Protein AF-A0AAN9GAK4-F1 (afdb_monomer)

Organism: NCBI:txid31220

pLDDT: mean 70.34, std 16.65, range [33.25, 89.19]

Solvent-accessible surface area (backbone atoms only — not comparable to full-atom values): 6578 Å² total; per-residue (Å²): 109,74,68,57,54,54,48,51,50,52,49,52,59,48,51,52,53,54,54,57,74,47,46,90,80,46,56,66,67,62,40,35,53,55,49,47,57,60,46,50,59,53,44,54,60,42,52,76,66,44,83,84,59,65,68,76,55,53,59,50,54,50,53,50,52,59,54,43,49,36,67,41,74,66,51,57,100,81,60,85,74,80,64,97,74,68,80,82,88,69,79,94,71,80,84,87,86,84,86,87,91,82,137

Foldseek 3Di:
DLVVLVVLLVVLVVVLVVLVVCLVVDDLVRLLVVLCVSLVVSVVVVVVVCPPDDCVSVVSSLVSVQSSCCSNVVPDPPDDDDRPDDPPPDDDDDDDDDDDDDD

Radius of gyration: 18.35 Å; Cα contacts (8 Å, |Δi|>4): 48; chains: 1; bounding box: 49×29×56 Å

Mean predicted aligned error: 12.63 Å

Structure (mmCIF, N/CA/C/O backbone):
data_AF-A0AAN9GAK4-F1
#
_entry.id   AF-A0AAN9GAK4-F1
#
loop_
_atom_site.group_PDB
_atom_site.id
_atom_site.type_symbol
_atom_site.label_atom_id
_atom_site.label_alt_id
_atom_site.label_comp_id
_atom_site.label_asym_id
_atom_site.label_entity_id
_atom_site.label_seq_id
_atom_site.pdbx_PDB_ins_code
_atom_site.Cartn_x
_atom_site.Cartn_y
_atom_site.Cartn_z
_atom_site.occupancy
_atom_site.B_iso_or_equiv
_atom_site.auth_seq_id
_atom_site.auth_comp_id
_atom_site.auth_asym_id
_atom_site.auth_atom_id
_atom_site.pdbx_PDB_model_num
ATOM 1 N N . MET A 1 1 ? -10.474 -2.468 18.504 1.00 64.75 1 MET A N 1
ATOM 2 C CA . MET A 1 1 ? -10.435 -2.262 17.034 1.00 64.75 1 MET A CA 1
ATOM 3 C C . MET A 1 1 ? -9.610 -1.049 16.602 1.00 64.75 1 MET A C 1
ATOM 5 O O . MET A 1 1 ? -8.650 -1.251 15.869 1.00 64.75 1 MET A O 1
ATOM 9 N N . GLN A 1 2 ? -9.889 0.178 17.072 1.00 67.38 2 GLN A N 1
ATOM 10 C CA . GLN A 1 2 ? -9.166 1.403 16.653 1.00 67.38 2 GLN A CA 1
ATOM 11 C C . GLN A 1 2 ? -7.623 1.307 16.729 1.00 67.38 2 GLN A C 1
ATOM 13 O O . GLN A 1 2 ? -6.905 1.777 15.844 1.00 67.38 2 GLN A O 1
ATOM 18 N N . THR A 1 3 ? -7.109 0.644 17.768 1.00 76.69 3 THR A N 1
ATOM 19 C CA . THR A 1 3 ? -5.683 0.338 17.979 1.00 76.69 3 THR A CA 1
ATOM 20 C C . THR A 1 3 ? -5.091 -0.563 16.892 1.00 76.69 3 THR A C 1
ATOM 22 O O . THR A 1 3 ? -4.000 -0.287 16.397 1.00 76.69 3 THR A O 1
ATOM 25 N N . HIS A 1 4 ? -5.824 -1.595 16.468 1.00 79.75 4 HIS A N 1
ATOM 26 C CA . HIS A 1 4 ? -5.414 -2.520 15.410 1.00 79.75 4 HIS A CA 1
ATOM 27 C C . HIS A 1 4 ? -5.337 -1.818 14.048 1.00 79.75 4 HIS A C 1
ATOM 29 O O . HIS A 1 4 ? -4.323 -1.917 13.361 1.00 79.75 4 HIS A O 1
ATOM 35 N N . ILE A 1 5 ? -6.339 -0.999 13.703 1.00 78.25 5 ILE A N 1
ATOM 36 C CA . ILE A 1 5 ? -6.305 -0.162 12.489 1.00 78.25 5 ILE A CA 1
ATOM 37 C C . ILE A 1 5 ? -5.118 0.811 12.528 1.00 78.25 5 ILE A C 1
ATOM 39 O O . ILE A 1 5 ? -4.389 0.948 11.547 1.00 78.25 5 ILE A O 1
ATOM 43 N N . SER A 1 6 ? -4.847 1.426 13.682 1.00 81.88 6 SER A N 1
ATOM 44 C CA . SER A 1 6 ? -3.687 2.311 13.863 1.00 81.88 6 SER A CA 1
ATOM 45 C C . SER A 1 6 ? -2.345 1.581 13.675 1.00 81.88 6 SER A C 1
ATOM 47 O O . SER A 1 6 ? -1.392 2.161 13.151 1.00 81.88 6 SER A O 1
ATOM 49 N N . PHE A 1 7 ? -2.262 0.302 14.057 1.00 85.12 7 PHE A N 1
ATOM 50 C CA . PHE A 1 7 ? -1.102 -0.560 13.813 1.00 85.12 7 PHE A CA 1
ATOM 51 C C . PHE A 1 7 ? -0.969 -0.965 12.332 1.00 85.12 7 PHE A C 1
ATOM 53 O O . PHE A 1 7 ? 0.130 -0.896 11.776 1.00 85.12 7 PHE A O 1
ATOM 60 N N . ILE A 1 8 ? -2.075 -1.290 11.653 1.00 83.62 8 ILE A N 1
ATOM 61 C CA . ILE A 1 8 ? -2.098 -1.554 10.203 1.00 83.62 8 ILE A CA 1
ATOM 62 C C . ILE A 1 8 ? -1.638 -0.316 9.420 1.00 83.62 8 ILE A C 1
ATOM 64 O O . ILE A 1 8 ? -0.781 -0.419 8.546 1.00 83.62 8 ILE A O 1
ATOM 68 N N . ILE A 1 9 ? -2.120 0.878 9.774 1.00 83.38 9 ILE A N 1
ATOM 69 C CA . ILE A 1 9 ? -1.690 2.137 9.147 1.00 83.38 9 ILE A CA 1
ATOM 70 C C . ILE A 1 9 ? -0.184 2.369 9.369 1.00 83.38 9 ILE A C 1
ATOM 72 O O . ILE A 1 9 ? 0.540 2.662 8.414 1.00 83.38 9 ILE A O 1
ATOM 76 N N . LYS A 1 10 ? 0.321 2.185 10.600 1.00 86.06 10 LYS A N 1
ATOM 77 C CA . LYS A 1 10 ? 1.760 2.308 10.911 1.00 86.06 10 LYS A CA 1
ATOM 78 C C . LYS A 1 10 ? 2.619 1.328 10.102 1.00 86.06 10 LYS A C 1
ATOM 80 O O . LYS A 1 10 ? 3.632 1.747 9.539 1.00 86.06 10 LYS A O 1
ATOM 85 N N . THR A 1 11 ? 2.217 0.060 10.002 1.00 87.38 11 THR A N 1
ATOM 86 C CA . THR A 1 11 ? 2.950 -0.959 9.227 1.00 87.38 11 THR A CA 1
ATOM 87 C C . THR A 1 11 ? 2.896 -0.679 7.722 1.00 87.38 11 THR A C 1
ATOM 89 O O . THR A 1 11 ? 3.939 -0.711 7.071 1.00 87.38 11 THR A O 1
ATOM 92 N N . CYS A 1 12 ? 1.754 -0.260 7.166 1.00 85.69 12 CYS A N 1
ATOM 93 C CA . CYS A 1 12 ? 1.663 0.186 5.769 1.00 85.69 12 CYS A CA 1
ATOM 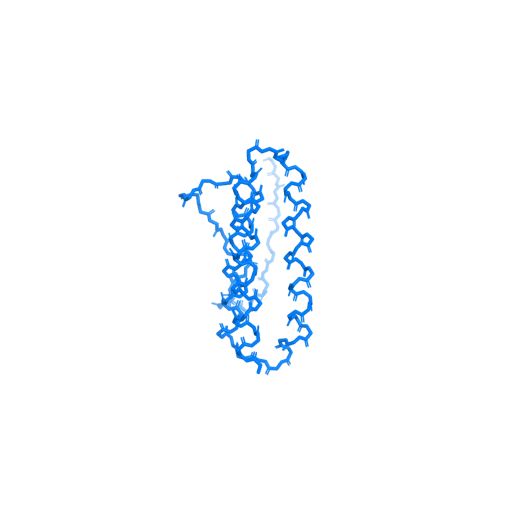94 C C . CYS A 1 12 ? 2.618 1.359 5.470 1.00 85.69 12 CYS A C 1
ATOM 96 O O . CYS A 1 12 ? 3.352 1.322 4.482 1.00 85.69 12 CYS A O 1
ATOM 98 N N . PHE A 1 13 ? 2.699 2.363 6.354 1.00 86.94 13 PHE A N 1
ATOM 99 C CA . PHE A 1 13 ? 3.659 3.471 6.222 1.00 86.94 13 PHE A CA 1
ATOM 100 C C . PHE A 1 13 ? 5.132 3.072 6.427 1.00 86.94 13 PHE A C 1
ATOM 102 O O . PHE A 1 13 ? 6.025 3.801 5.983 1.00 86.94 13 PHE A O 1
ATOM 109 N N . PHE A 1 14 ? 5.415 1.955 7.099 1.00 89.19 14 PHE A N 1
ATOM 110 C CA . PHE A 1 14 ? 6.760 1.381 7.193 1.00 89.19 14 PHE A CA 1
ATOM 111 C C . PHE A 1 14 ? 7.144 0.663 5.890 1.00 89.19 14 PHE A C 1
ATOM 113 O O . PHE A 1 14 ? 8.198 0.949 5.318 1.00 89.19 14 PHE A O 1
ATOM 120 N N . HIS A 1 15 ? 6.257 -0.186 5.360 1.00 87.88 15 HIS A N 1
ATOM 121 C CA . HIS A 1 15 ? 6.461 -0.859 4.076 1.00 87.88 15 HIS A CA 1
ATOM 122 C C . HIS A 1 15 ? 6.599 0.145 2.919 1.00 87.88 15 HIS A C 1
ATOM 124 O O . HIS A 1 15 ? 7.561 0.051 2.161 1.00 87.88 15 HIS A O 1
ATOM 130 N N . LEU A 1 16 ? 5.733 1.166 2.835 1.00 87.31 16 LEU A N 1
ATOM 131 C CA . LEU A 1 16 ? 5.848 2.247 1.841 1.00 87.31 16 LEU A CA 1
ATOM 132 C C . LEU A 1 16 ? 7.206 2.964 1.906 1.00 87.31 16 LEU A C 1
ATOM 134 O O . LEU A 1 16 ? 7.794 3.248 0.865 1.00 87.31 16 LEU A O 1
ATOM 138 N N . ARG A 1 17 ? 7.743 3.219 3.109 1.00 87.81 17 ARG A N 1
ATOM 139 C CA . ARG A 1 17 ? 9.078 3.822 3.276 1.00 87.81 17 ARG A CA 1
ATOM 140 C C . ARG A 1 17 ? 10.208 2.902 2.807 1.00 87.81 17 ARG A C 1
ATOM 142 O O . ARG A 1 17 ? 11.146 3.394 2.185 1.00 87.81 17 ARG A O 1
ATOM 149 N N . ARG A 1 18 ? 10.110 1.586 3.034 1.00 88.56 18 ARG A N 1
ATOM 150 C CA . ARG A 1 18 ? 11.070 0.614 2.480 1.00 88.56 18 ARG A CA 1
ATOM 151 C C . ARG A 1 18 ? 10.976 0.504 0.956 1.00 88.56 18 ARG A C 1
ATOM 153 O O . ARG A 1 18 ? 12.007 0.529 0.297 1.00 88.56 18 ARG A O 1
ATOM 160 N N . ILE A 1 19 ? 9.773 0.469 0.380 1.00 86.31 19 ILE A N 1
ATOM 161 C CA . ILE A 1 19 ? 9.593 0.466 -1.085 1.00 86.31 19 ILE A CA 1
ATOM 162 C C . ILE A 1 19 ? 10.151 1.767 -1.693 1.00 86.31 19 ILE A C 1
ATOM 164 O O . ILE A 1 19 ? 10.805 1.732 -2.733 1.00 86.31 19 ILE A O 1
ATOM 168 N N . ALA A 1 20 ? 9.981 2.909 -1.017 1.00 85.00 20 ALA A N 1
ATOM 169 C CA . ALA A 1 20 ? 10.559 4.184 -1.440 1.00 85.00 20 ALA A CA 1
ATOM 170 C C . ALA A 1 20 ? 12.102 4.187 -1.446 1.00 85.00 20 ALA A C 1
ATOM 172 O O . ALA A 1 20 ? 12.691 4.722 -2.385 1.00 85.00 20 ALA A O 1
ATOM 173 N N . SER A 1 21 ? 12.780 3.565 -0.471 1.00 87.12 21 SER A N 1
ATOM 174 C CA . SER A 1 21 ? 14.255 3.526 -0.447 1.00 87.12 21 SER A CA 1
ATOM 175 C C . SER A 1 21 ? 14.868 2.625 -1.532 1.00 87.12 21 SER A C 1
ATOM 177 O O . SER A 1 21 ? 15.969 2.915 -2.017 1.00 87.12 21 SER A O 1
ATOM 179 N N . ILE A 1 22 ? 14.139 1.589 -1.970 1.00 87.19 22 ILE A N 1
ATOM 180 C CA . ILE A 1 22 ? 14.509 0.728 -3.110 1.00 87.19 22 ILE A CA 1
ATOM 181 C C . ILE A 1 22 ? 13.932 1.202 -4.456 1.00 87.19 22 ILE A C 1
ATOM 183 O O . ILE A 1 22 ? 14.243 0.612 -5.485 1.00 87.19 22 ILE A O 1
ATOM 187 N N . ARG A 1 23 ? 13.144 2.290 -4.500 1.00 81.25 23 ARG A N 1
ATOM 188 C CA . ARG A 1 23 ? 12.444 2.782 -5.713 1.00 81.25 23 ARG A CA 1
ATOM 189 C C . ARG A 1 23 ? 13.369 3.104 -6.893 1.00 81.25 23 ARG A C 1
ATOM 191 O O . ARG A 1 23 ? 12.915 3.099 -8.033 1.00 81.25 23 ARG A O 1
ATOM 198 N N . ARG A 1 24 ? 14.650 3.367 -6.622 1.00 81.62 24 ARG A N 1
ATOM 199 C CA . ARG A 1 24 ? 15.724 3.551 -7.618 1.00 81.62 24 ARG A CA 1
ATOM 200 C C . ARG A 1 24 ? 16.142 2.264 -8.344 1.00 81.62 24 ARG A C 1
ATOM 202 O O . ARG A 1 24 ? 16.710 2.363 -9.420 1.00 81.62 24 ARG A O 1
ATOM 209 N N . TYR A 1 25 ? 15.833 1.093 -7.785 1.00 84.69 25 TYR A N 1
ATOM 210 C CA . TYR A 1 25 ? 16.146 -0.227 -8.348 1.00 84.69 25 TYR A CA 1
ATOM 211 C C . TYR A 1 25 ? 14.912 -0.953 -8.920 1.00 84.69 25 TYR A C 1
ATOM 213 O O . TYR A 1 25 ? 15.052 -2.013 -9.518 1.00 84.69 25 TYR A O 1
ATOM 221 N N . LEU A 1 26 ? 13.700 -0.406 -8.742 1.00 82.00 26 LEU A N 1
ATOM 222 C CA . LEU A 1 26 ? 12.452 -0.984 -9.258 1.00 82.00 26 LEU A CA 1
ATOM 223 C C . LEU A 1 26 ? 11.933 -0.205 -10.471 1.00 82.00 26 LEU A C 1
ATOM 225 O O . LEU A 1 26 ? 11.802 1.024 -10.429 1.00 82.00 26 LEU A O 1
ATOM 229 N N . THR A 1 27 ? 11.528 -0.942 -11.509 1.00 84.88 27 THR A N 1
ATOM 230 C CA . THR A 1 27 ? 10.818 -0.402 -12.678 1.00 84.88 27 THR A CA 1
ATOM 231 C C . THR A 1 27 ? 9.493 0.266 -12.278 1.00 84.88 27 THR A C 1
ATOM 233 O O . THR A 1 27 ? 9.023 0.163 -11.137 1.00 84.88 27 THR A O 1
ATOM 236 N N . HIS A 1 28 ? 8.872 1.011 -13.200 1.00 81.94 28 HIS A N 1
ATOM 237 C CA . HIS A 1 28 ? 7.583 1.648 -12.920 1.00 81.94 28 HIS A CA 1
ATOM 238 C C . HIS A 1 28 ? 6.511 0.599 -12.583 1.00 81.94 28 HIS A C 1
ATOM 240 O O . HIS A 1 28 ? 5.996 0.608 -11.467 1.00 81.94 28 HIS A O 1
ATOM 246 N N . ASP A 1 29 ? 6.277 -0.338 -13.505 1.00 83.06 29 ASP A N 1
ATOM 247 C CA . ASP A 1 29 ? 5.306 -1.434 -13.399 1.00 83.06 29 ASP A CA 1
ATOM 248 C C . ASP A 1 29 ? 5.496 -2.301 -12.141 1.00 83.06 29 ASP A C 1
ATOM 250 O O . ASP A 1 29 ? 4.551 -2.473 -11.372 1.00 83.06 29 ASP A O 1
ATOM 254 N N . ALA A 1 30 ? 6.720 -2.765 -11.855 1.00 84.88 30 ALA A N 1
ATOM 255 C CA . ALA A 1 30 ? 6.977 -3.594 -10.676 1.00 84.88 30 ALA A CA 1
ATOM 256 C C . ALA A 1 30 ? 6.637 -2.857 -9.370 1.00 84.88 30 ALA A C 1
ATOM 258 O O . ALA A 1 30 ? 6.076 -3.443 -8.445 1.00 84.88 30 ALA A O 1
ATOM 259 N N . CYS A 1 31 ? 6.919 -1.551 -9.292 1.00 84.88 31 CYS A N 1
ATOM 260 C CA . CYS A 1 31 ? 6.535 -0.760 -8.129 1.00 84.88 31 CYS A CA 1
ATOM 261 C C . CYS A 1 31 ? 5.021 -0.527 -8.047 1.00 84.88 31 CYS A C 1
ATOM 263 O O . CYS A 1 31 ? 4.489 -0.575 -6.941 1.00 84.88 31 CYS A O 1
ATOM 265 N N . VAL A 1 32 ? 4.322 -0.322 -9.171 1.00 84.12 32 VAL A N 1
ATOM 266 C CA . VAL A 1 32 ? 2.849 -0.257 -9.188 1.00 84.12 32 VAL A CA 1
ATOM 267 C C . VAL A 1 32 ? 2.272 -1.567 -8.650 1.00 84.12 32 VAL A C 1
ATOM 269 O O . VAL A 1 32 ? 1.493 -1.531 -7.703 1.00 84.12 32 VAL A O 1
ATOM 272 N N . LYS A 1 33 ? 2.726 -2.720 -9.157 1.00 87.69 33 LYS A N 1
ATOM 273 C CA . LYS A 1 33 ? 2.280 -4.051 -8.709 1.00 87.69 33 LYS A CA 1
ATOM 274 C C . LYS A 1 33 ? 2.537 -4.289 -7.221 1.00 87.69 33 LYS A C 1
ATOM 276 O O . LYS A 1 33 ? 1.622 -4.713 -6.526 1.00 87.69 33 LYS A O 1
ATOM 281 N N . VAL A 1 34 ? 3.729 -3.962 -6.711 1.00 87.00 34 VAL A N 1
ATOM 282 C CA . VAL A 1 34 ? 4.069 -4.082 -5.276 1.00 87.00 34 VAL A CA 1
ATOM 283 C C . VAL A 1 34 ? 3.242 -3.134 -4.400 1.00 87.00 34 VAL A C 1
ATOM 285 O O . VAL A 1 34 ? 2.845 -3.504 -3.299 1.00 87.00 34 VAL A O 1
ATOM 288 N N . VAL A 1 35 ? 2.972 -1.910 -4.860 1.00 85.81 35 VAL A N 1
ATOM 289 C CA . VAL A 1 35 ? 2.171 -0.933 -4.108 1.00 85.81 35 VAL A CA 1
ATOM 290 C C . VAL A 1 35 ? 0.692 -1.327 -4.085 1.00 85.81 35 VAL A C 1
ATOM 292 O O . VAL A 1 35 ? 0.075 -1.277 -3.021 1.00 85.81 35 VAL A O 1
ATOM 295 N N . VAL A 1 36 ? 0.137 -1.754 -5.224 1.00 84.69 36 VAL A N 1
ATOM 296 C CA . VAL A 1 36 ? -1.253 -2.214 -5.339 1.00 84.69 36 VAL A CA 1
ATOM 297 C C . VAL A 1 36 ? -1.460 -3.493 -4.532 1.00 84.69 36 VAL A C 1
ATOM 299 O O . VAL A 1 36 ? -2.332 -3.502 -3.672 1.00 84.69 36 VAL A O 1
ATOM 302 N N . SER A 1 37 ? -0.642 -4.536 -4.708 1.00 87.38 37 SER A N 1
ATOM 303 C CA . SER A 1 37 ? -0.819 -5.796 -3.968 1.00 87.38 37 SER A CA 1
ATOM 304 C C . SER A 1 37 ? -0.693 -5.614 -2.453 1.00 87.38 37 SER A C 1
ATOM 306 O O . SER A 1 37 ? -1.504 -6.156 -1.702 1.00 87.38 37 SER A O 1
ATOM 308 N N . LEU A 1 38 ? 0.255 -4.792 -1.986 1.00 84.19 38 LEU A N 1
ATOM 309 C CA . LEU A 1 38 ? 0.418 -4.488 -0.564 1.00 84.19 38 LEU A CA 1
ATOM 310 C C . LEU A 1 38 ? -0.799 -3.764 0.026 1.00 84.19 38 LEU A C 1
ATOM 312 O O . LEU A 1 38 ? -1.182 -4.055 1.157 1.00 84.19 38 LEU A O 1
ATOM 316 N N . ILE A 1 39 ? -1.359 -2.780 -0.683 1.00 81.06 39 ILE A N 1
ATOM 317 C CA . ILE A 1 39 ? -2.331 -1.845 -0.097 1.00 81.06 39 ILE A CA 1
ATOM 318 C C . ILE A 1 39 ? -3.772 -2.213 -0.427 1.00 81.06 39 ILE A C 1
ATOM 320 O O . ILE A 1 39 ? -4.619 -2.017 0.434 1.00 81.06 39 ILE A O 1
ATOM 324 N N . PHE A 1 40 ? -4.049 -2.834 -1.573 1.00 81.81 40 PHE A N 1
ATOM 325 C CA . PHE A 1 40 ? -5.361 -3.411 -1.874 1.00 81.81 40 PHE A CA 1
ATOM 326 C C . PHE A 1 40 ? -5.677 -4.550 -0.890 1.00 81.81 40 PHE A C 1
ATOM 328 O O . PHE A 1 40 ? -6.623 -4.430 -0.124 1.00 81.81 40 PHE A O 1
ATOM 335 N N . SER A 1 41 ? -4.770 -5.522 -0.710 1.00 83.56 41 SER A N 1
ATOM 336 C CA . SER A 1 41 ? -4.934 -6.598 0.292 1.00 83.56 41 SER A CA 1
ATOM 337 C C . SER A 1 41 ? -5.120 -6.087 1.731 1.00 83.56 41 SER A C 1
ATOM 339 O O . SER A 1 41 ? -5.785 -6.720 2.551 1.00 83.56 41 SER A O 1
ATOM 341 N N . ARG A 1 42 ? -4.519 -4.936 2.075 1.00 79.56 42 ARG A N 1
ATOM 342 C CA . ARG A 1 42 ? -4.708 -4.288 3.385 1.00 79.56 42 ARG A CA 1
ATOM 343 C C . ARG A 1 42 ? -6.004 -3.481 3.455 1.00 79.56 42 ARG A C 1
ATOM 345 O O . ARG A 1 42 ? -6.562 -3.387 4.544 1.00 79.56 42 ARG A O 1
ATOM 352 N N . LEU A 1 43 ? -6.481 -2.934 2.337 1.00 76.56 43 LEU A N 1
ATOM 353 C CA . LEU A 1 43 ? -7.786 -2.292 2.224 1.00 76.56 43 LEU A CA 1
ATOM 354 C C . LEU A 1 43 ? -8.898 -3.327 2.335 1.00 76.56 43 LEU A C 1
ATOM 356 O O . LEU A 1 43 ? -9.747 -3.131 3.182 1.00 76.56 43 LEU A O 1
ATOM 360 N N . ASP A 1 44 ? -8.863 -4.446 1.613 1.00 79.31 44 ASP A N 1
ATOM 361 C CA . ASP A 1 44 ? -9.919 -5.472 1.656 1.00 79.31 44 ASP A CA 1
ATOM 362 C C . ASP A 1 44 ? -10.052 -6.126 3.036 1.00 79.31 44 ASP A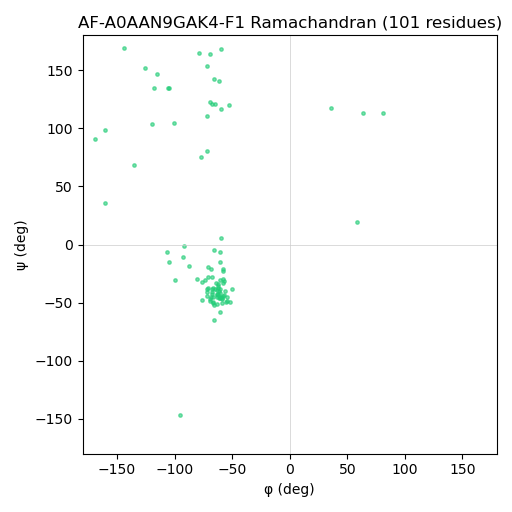 C 1
ATOM 364 O O . ASP A 1 44 ? -11.156 -6.257 3.577 1.00 79.31 44 ASP A O 1
ATOM 368 N N . TYR A 1 45 ? -8.911 -6.433 3.665 1.00 77.94 45 TYR A N 1
ATOM 369 C CA . TYR A 1 45 ? -8.875 -6.840 5.068 1.00 77.94 45 TYR A CA 1
ATOM 370 C C . TYR A 1 45 ? -9.513 -5.779 5.979 1.00 77.94 45 TYR A C 1
ATOM 372 O O . TYR A 1 45 ? -10.291 -6.106 6.873 1.00 77.94 45 TYR A O 1
ATOM 380 N N . CYS A 1 46 ? -9.216 -4.495 5.749 1.00 71.88 46 CYS A N 1
ATOM 381 C CA . CYS A 1 46 ? -9.834 -3.420 6.515 1.00 71.88 46 CYS A CA 1
ATOM 382 C C . CYS A 1 46 ? -11.299 -3.179 6.141 1.00 71.88 46 CYS A C 1
ATOM 384 O O . CYS A 1 46 ? -12.043 -2.817 7.032 1.00 71.88 46 CYS A O 1
ATOM 386 N N . ASN A 1 47 ? -11.752 -3.406 4.908 1.00 73.62 47 ASN A N 1
ATOM 387 C CA . ASN A 1 47 ? -13.137 -3.203 4.473 1.00 73.62 47 ASN A CA 1
ATOM 388 C C . ASN A 1 47 ? -14.063 -4.148 5.249 1.00 73.62 47 ASN A C 1
ATOM 390 O O . ASN A 1 47 ? -15.041 -3.707 5.848 1.00 73.62 47 ASN A O 1
ATOM 394 N N . SER A 1 48 ? -13.655 -5.416 5.363 1.00 71.88 48 SER A N 1
ATOM 395 C CA . SER A 1 48 ? -14.306 -6.420 6.217 1.00 71.88 48 SER A CA 1
ATOM 396 C C . SER A 1 48 ? -14.297 -6.030 7.707 1.00 71.88 48 SER A C 1
ATOM 398 O O . SER A 1 48 ? -15.212 -6.375 8.448 1.00 71.88 48 SER A O 1
ATOM 400 N N . LEU A 1 49 ? -13.280 -5.283 8.153 1.00 67.94 49 LEU A N 1
ATOM 401 C CA . LEU A 1 49 ? -13.136 -4.787 9.529 1.00 67.94 49 LEU A CA 1
ATOM 402 C C . LEU A 1 49 ? -13.838 -3.430 9.779 1.00 67.94 49 LEU A C 1
ATOM 404 O O . LEU A 1 49 ? -14.049 -3.055 10.929 1.00 67.94 49 LEU A O 1
ATOM 408 N N . LEU A 1 50 ? -14.156 -2.673 8.723 1.00 61.91 50 LEU A N 1
ATOM 409 C CA . LEU A 1 50 ? -14.662 -1.292 8.752 1.00 61.91 50 LEU A CA 1
ATOM 410 C C . LEU A 1 50 ? -16.191 -1.212 8.743 1.00 61.91 50 LEU A C 1
ATOM 412 O O . LEU A 1 50 ? -16.719 -0.138 9.022 1.00 61.91 50 LEU A O 1
ATOM 416 N N . ALA A 1 51 ? -16.888 -2.326 8.493 1.00 65.50 51 ALA A N 1
ATOM 417 C CA . ALA A 1 51 ? -18.349 -2.440 8.379 1.00 65.50 51 ALA A CA 1
ATOM 418 C C . ALA A 1 51 ? -19.167 -2.012 9.628 1.00 65.50 51 ALA A C 1
ATOM 420 O O . ALA A 1 51 ? -20.385 -2.150 9.647 1.00 65.50 51 ALA A O 1
ATOM 421 N N . GLY A 1 52 ? -18.514 -1.473 10.662 1.00 63.81 52 GLY A N 1
ATOM 422 C CA . GLY A 1 52 ? -19.135 -0.868 11.841 1.00 63.81 52 GLY A CA 1
ATOM 423 C C . GLY A 1 52 ? -18.193 0.063 12.619 1.00 63.81 52 GLY A C 1
ATOM 424 O O . GLY A 1 52 ? -18.218 0.050 13.847 1.00 63.81 52 GLY A O 1
ATOM 425 N N . LEU A 1 53 ? -17.304 0.815 11.947 1.00 62.22 53 LEU A N 1
ATOM 426 C CA . LEU A 1 53 ? -16.274 1.642 12.607 1.00 62.22 53 LEU A CA 1
ATOM 427 C C . LEU A 1 53 ? -16.273 3.127 12.185 1.00 62.22 53 LEU A C 1
ATOM 429 O O . LEU A 1 53 ? -16.640 3.460 11.060 1.00 62.22 53 LEU A O 1
ATOM 433 N N . PRO A 1 54 ? -15.829 4.046 13.072 1.00 64.69 54 PRO A N 1
ATOM 434 C CA . PRO A 1 54 ? -15.969 5.488 12.867 1.00 64.69 54 PRO A CA 1
ATOM 435 C C . PRO A 1 54 ? -15.040 6.053 11.782 1.00 64.69 54 PRO A C 1
ATOM 437 O O . PRO A 1 54 ? -13.922 5.571 11.566 1.00 64.69 54 PRO A O 1
ATOM 440 N N . ALA A 1 55 ? -15.477 7.162 11.172 1.00 68.19 55 ALA A N 1
ATOM 441 C CA . ALA A 1 55 ? -14.835 7.835 10.035 1.00 68.19 55 ALA A CA 1
ATOM 442 C C . ALA A 1 55 ? -13.374 8.284 10.266 1.00 68.19 55 ALA A C 1
ATOM 444 O O . ALA A 1 55 ? -12.608 8.425 9.311 1.00 68.19 55 ALA A O 1
ATOM 445 N N . SER A 1 56 ? -12.944 8.437 11.523 1.00 69.19 56 SER A N 1
ATOM 446 C CA . SER A 1 56 ? -11.537 8.674 11.885 1.00 69.19 56 SER A CA 1
ATOM 447 C C . SER A 1 56 ? -10.600 7.560 11.393 1.00 69.19 56 SER A C 1
ATOM 449 O O . SER A 1 56 ? -9.442 7.825 11.062 1.00 69.19 56 SER A O 1
ATOM 451 N N . SER A 1 57 ? -11.108 6.330 11.278 1.00 69.06 57 SER A N 1
ATOM 452 C CA . SER A 1 57 ? -10.414 5.186 10.673 1.00 69.06 57 SER A CA 1
ATOM 453 C C . SER A 1 57 ? -10.195 5.404 9.174 1.00 69.06 57 SER A C 1
ATOM 455 O O . SER A 1 57 ? -9.074 5.279 8.682 1.00 69.06 57 SER A O 1
ATOM 457 N N . ILE A 1 58 ? -11.260 5.794 8.464 1.00 75.69 58 ILE A N 1
ATOM 458 C CA . ILE A 1 58 ? -11.304 5.958 7.004 1.00 75.69 58 ILE A CA 1
ATOM 459 C C . ILE A 1 58 ? -10.265 6.991 6.548 1.00 75.69 58 ILE A C 1
ATOM 461 O O . ILE 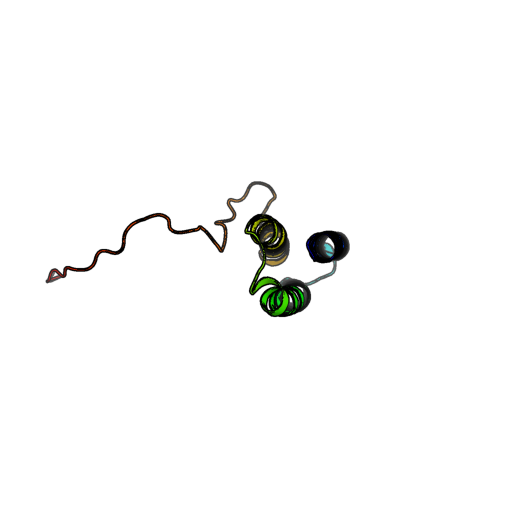A 1 58 ? -9.455 6.705 5.667 1.00 75.69 58 ILE A O 1
ATOM 465 N N . LEU A 1 59 ? -10.194 8.143 7.225 1.00 79.94 59 LEU A N 1
ATOM 466 C CA . LEU A 1 59 ? -9.191 9.184 6.959 1.00 79.94 59 LEU A CA 1
ATOM 467 C C . LEU A 1 59 ? -7.743 8.664 7.091 1.00 79.94 59 LEU A C 1
ATOM 469 O O . LEU A 1 59 ? -6.842 9.098 6.369 1.00 79.94 59 LEU A O 1
ATOM 473 N N . GLY A 1 60 ? -7.506 7.719 8.004 1.00 78.69 60 GLY A N 1
ATOM 474 C CA . GLY A 1 60 ? -6.213 7.063 8.189 1.00 78.69 60 GLY A CA 1
ATOM 475 C C . GLY A 1 60 ? -5.822 6.160 7.014 1.00 78.69 60 GLY A C 1
ATOM 476 O O . GLY A 1 60 ? -4.696 6.253 6.521 1.00 78.69 60 GLY A O 1
ATOM 477 N N . LEU A 1 61 ? -6.755 5.339 6.523 1.00 78.69 61 LEU A N 1
ATOM 478 C CA . LEU A 1 61 ? -6.547 4.500 5.336 1.00 78.69 61 LEU A CA 1
ATOM 479 C C . LEU A 1 61 ? -6.418 5.327 4.049 1.00 78.69 61 LEU A C 1
ATOM 481 O O . LEU A 1 61 ? -5.541 5.059 3.229 1.00 78.69 61 LEU A O 1
ATOM 485 N N . GLN A 1 62 ? -7.198 6.396 3.907 1.00 81.88 62 GLN A N 1
ATOM 486 C CA . GLN A 1 62 ? -7.106 7.309 2.769 1.00 81.88 62 GLN A CA 1
ATOM 487 C C . GLN A 1 62 ? -5.733 8.005 2.686 1.00 81.88 62 GLN A C 1
ATOM 489 O O . GLN A 1 62 ? -5.176 8.198 1.604 1.00 81.88 62 GLN A O 1
ATOM 494 N N . 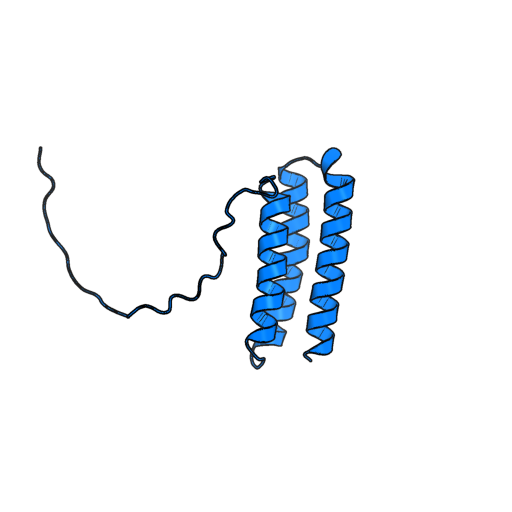ARG A 1 63 ? -5.117 8.331 3.831 1.00 83.94 63 ARG A N 1
ATOM 495 C CA . ARG A 1 63 ? -3.731 8.838 3.875 1.00 83.94 63 ARG A CA 1
ATOM 496 C C . ARG A 1 63 ? -2.713 7.800 3.386 1.00 83.94 63 ARG A C 1
ATOM 498 O O . ARG A 1 63 ? -1.731 8.192 2.756 1.00 83.94 63 ARG A O 1
ATOM 505 N N . VAL A 1 64 ? -2.950 6.506 3.625 1.00 83.94 64 VAL A N 1
ATOM 506 C CA . VAL A 1 64 ? -2.129 5.404 3.083 1.00 83.94 64 VAL A CA 1
ATOM 507 C C . VAL A 1 64 ? -2.322 5.281 1.567 1.00 83.94 64 VAL A C 1
ATOM 509 O O . VAL A 1 64 ? -1.326 5.277 0.847 1.00 83.94 64 VAL A O 1
ATOM 512 N N . GLN A 1 65 ? -3.564 5.293 1.065 1.00 82.44 65 GLN A N 1
ATOM 513 C CA . GLN A 1 65 ? -3.872 5.318 -0.378 1.00 82.44 65 GLN A CA 1
ATOM 514 C C . GLN A 1 65 ? -3.188 6.493 -1.098 1.00 82.44 65 GLN A C 1
ATOM 516 O O . GLN A 1 65 ? -2.492 6.304 -2.093 1.00 82.44 65 GLN A O 1
ATOM 521 N N . ASN A 1 66 ? -3.297 7.711 -0.563 1.00 84.06 66 ASN A N 1
ATOM 522 C CA . ASN A 1 66 ? -2.687 8.896 -1.171 1.00 84.06 66 ASN A CA 1
ATOM 523 C C . ASN A 1 66 ? -1.143 8.865 -1.115 1.00 84.06 66 ASN A C 1
ATOM 525 O O . ASN A 1 66 ? -0.473 9.448 -1.969 1.00 84.06 66 ASN A O 1
ATOM 529 N N . ALA A 1 6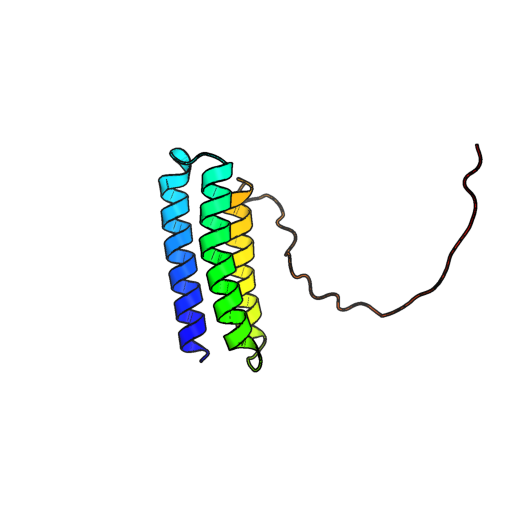7 ? -0.543 8.187 -0.129 1.00 82.56 67 ALA A N 1
ATOM 530 C CA . ALA A 1 67 ? 0.903 7.941 -0.086 1.00 82.56 67 ALA A CA 1
ATOM 531 C C . ALA A 1 67 ? 1.349 6.838 -1.067 1.00 82.56 67 ALA A C 1
ATOM 533 O O . ALA A 1 67 ? 2.441 6.925 -1.631 1.00 82.56 67 ALA A O 1
ATOM 534 N N . ALA A 1 68 ? 0.491 5.847 -1.311 1.00 82.62 68 ALA A N 1
ATOM 535 C CA . ALA A 1 68 ? 0.671 4.793 -2.303 1.00 82.62 68 ALA A CA 1
ATOM 536 C C . ALA A 1 68 ? 0.641 5.349 -3.733 1.00 82.62 68 ALA A C 1
ATOM 538 O O . ALA A 1 68 ? 1.581 5.137 -4.500 1.00 82.62 68 ALA A O 1
ATOM 539 N N . ALA A 1 69 ? -0.388 6.140 -4.056 1.00 81.06 69 ALA A N 1
ATOM 540 C CA . ALA A 1 69 ? -0.558 6.790 -5.352 1.00 81.06 69 ALA A CA 1
ATOM 541 C C . ALA A 1 69 ? 0.673 7.631 -5.731 1.00 81.06 69 ALA A C 1
ATOM 543 O O . ALA A 1 69 ? 1.196 7.479 -6.833 1.00 81.06 69 ALA A O 1
ATOM 544 N N . ARG A 1 70 ? 1.211 8.433 -4.794 1.00 80.19 70 ARG A N 1
ATOM 545 C CA . ARG A 1 70 ? 2.482 9.171 -4.966 1.00 80.19 70 ARG A CA 1
ATOM 546 C C . ARG A 1 70 ? 3.640 8.265 -5.409 1.00 80.19 70 ARG A C 1
ATOM 548 O O . ARG A 1 70 ? 4.347 8.589 -6.360 1.00 80.19 70 ARG A O 1
ATOM 555 N N . LEU A 1 71 ? 3.839 7.140 -4.718 1.00 78.38 71 LEU A N 1
ATOM 556 C CA . LEU A 1 71 ? 4.967 6.226 -4.940 1.00 78.38 71 LEU A CA 1
ATOM 557 C C . LEU A 1 71 ? 4.842 5.436 -6.258 1.00 78.38 71 LEU A C 1
ATOM 559 O O . LEU A 1 71 ? 5.838 5.245 -6.969 1.00 78.38 71 LEU A O 1
ATOM 563 N N . ALA A 1 72 ? 3.614 5.032 -6.595 1.00 75.62 72 ALA A N 1
ATOM 564 C CA . ALA A 1 72 ? 3.254 4.383 -7.850 1.00 75.62 72 ALA A CA 1
ATOM 565 C C . ALA A 1 72 ? 3.450 5.337 -9.042 1.00 75.62 72 ALA A C 1
ATOM 567 O O . ALA A 1 72 ? 4.375 5.138 -9.828 1.00 75.62 72 ALA A O 1
ATOM 568 N N . LEU A 1 73 ? 2.681 6.433 -9.099 1.00 70.56 73 LEU A N 1
ATOM 569 C CA . LEU A 1 73 ? 2.664 7.420 -10.195 1.00 70.56 73 LEU A CA 1
ATOM 570 C C . LEU A 1 73 ? 3.972 8.220 -10.344 1.00 70.56 73 LEU A C 1
ATOM 572 O O . LEU A 1 73 ? 4.099 9.017 -11.269 1.00 70.56 73 LEU A O 1
ATOM 576 N N . ARG A 1 74 ? 4.949 8.032 -9.442 1.00 66.31 74 ARG A N 1
ATOM 577 C CA . ARG A 1 74 ? 6.258 8.719 -9.430 1.00 66.31 74 ARG A CA 1
ATOM 578 C C . ARG A 1 74 ? 6.149 10.253 -9.341 1.00 66.31 74 ARG A C 1
ATOM 580 O O . ARG A 1 74 ? 7.103 10.962 -9.654 1.00 66.31 74 ARG A O 1
ATOM 587 N N . LYS A 1 75 ? 4.988 10.745 -8.899 1.00 59.12 75 LYS A N 1
ATOM 588 C CA . LYS A 1 75 ? 4.642 12.162 -8.755 1.00 59.12 75 LYS A CA 1
ATOM 589 C C . LYS A 1 75 ? 5.500 12.825 -7.675 1.00 59.12 75 LYS A C 1
ATOM 591 O O . LYS A 1 75 ? 5.824 12.213 -6.655 1.00 59.12 75 LYS A O 1
ATOM 596 N N . THR A 1 76 ? 5.886 14.076 -7.905 1.00 51.88 76 THR A N 1
ATOM 597 C CA . THR A 1 76 ? 6.746 14.831 -6.990 1.00 51.88 76 THR A CA 1
ATOM 598 C C . THR A 1 76 ? 6.004 15.167 -5.693 1.00 51.88 76 THR A C 1
ATOM 600 O O . THR A 1 76 ? 4.777 15.131 -5.616 1.00 51.88 76 THR A O 1
ATOM 603 N N . LYS A 1 77 ? 6.743 15.563 -4.648 1.00 50.12 77 LYS A N 1
ATOM 604 C CA . LYS A 1 77 ? 6.164 15.944 -3.344 1.00 50.12 77 LYS A CA 1
ATOM 605 C C . LYS A 1 77 ? 5.198 17.149 -3.425 1.00 50.12 77 LYS A C 1
ATOM 607 O O . LYS A 1 77 ? 4.474 17.383 -2.463 1.00 50.12 77 LYS A O 1
ATOM 612 N N . ARG A 1 78 ? 5.214 17.905 -4.534 1.00 48.62 78 ARG A N 1
ATOM 613 C CA . ARG A 1 78 ? 4.414 19.121 -4.772 1.00 48.62 78 ARG A CA 1
ATOM 614 C C . ARG A 1 78 ? 3.236 18.919 -5.732 1.00 48.62 78 ARG A C 1
ATOM 616 O O . ARG A 1 78 ? 2.376 19.788 -5.785 1.00 48.62 78 ARG A O 1
ATOM 623 N N . ASP A 1 79 ? 3.193 17.818 -6.485 1.00 51.41 79 ASP A N 1
ATOM 624 C CA . ASP A 1 79 ? 2.072 17.530 -7.384 1.00 51.41 79 ASP A CA 1
ATOM 625 C C . ASP A 1 79 ? 0.762 17.382 -6.595 1.00 51.41 79 ASP A C 1
ATOM 627 O O . ASP A 1 79 ? 0.738 16.766 -5.525 1.00 51.41 79 ASP A O 1
ATOM 631 N N . HIS A 1 80 ? -0.340 17.894 -7.146 1.00 55.00 80 HIS A N 1
ATOM 632 C CA . HIS A 1 80 ? -1.663 17.707 -6.560 1.00 55.00 80 HIS A CA 1
ATOM 633 C C . HIS A 1 80 ? -2.102 16.242 -6.697 1.00 55.00 80 HIS A C 1
ATOM 635 O O . HIS A 1 80 ? -2.179 15.705 -7.802 1.00 55.00 80 HIS A O 1
ATOM 641 N N . ILE A 1 81 ? -2.414 15.592 -5.573 1.00 59.84 81 ILE A N 1
ATOM 642 C CA . ILE A 1 81 ? -3.097 14.296 -5.564 1.00 59.84 81 ILE A CA 1
ATOM 643 C C . ILE A 1 81 ? -4.550 14.586 -5.256 1.00 59.84 81 ILE A C 1
ATOM 645 O O . ILE A 1 81 ? -4.898 14.848 -4.104 1.00 59.84 81 ILE A O 1
ATOM 649 N N . THR A 1 82 ? -5.384 14.514 -6.289 1.00 56.78 82 THR A N 1
ATOM 650 C CA . THR A 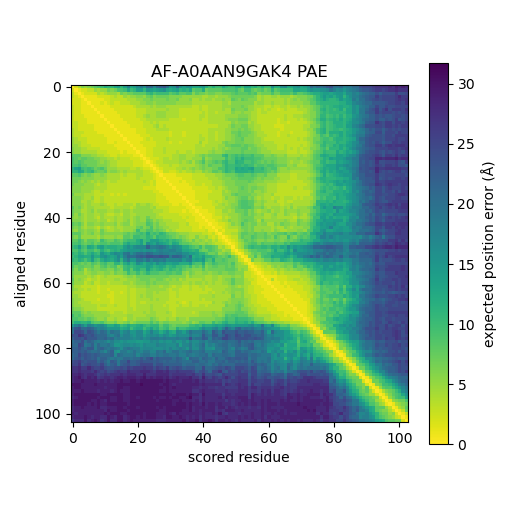1 82 ? -6.832 14.419 -6.128 1.00 56.78 82 THR A CA 1
ATOM 651 C C . THR A 1 82 ? -7.117 13.255 -5.176 1.00 56.78 82 THR A C 1
ATOM 653 O O . THR A 1 82 ? -6.679 12.134 -5.458 1.00 56.78 82 THR A O 1
ATOM 656 N N . PRO A 1 83 ? -7.766 13.479 -4.022 1.00 50.56 83 PRO A N 1
ATOM 657 C CA . PRO A 1 83 ? -8.067 12.391 -3.108 1.00 50.56 83 PRO A CA 1
ATOM 658 C C . PRO A 1 83 ? -9.044 11.437 -3.799 1.00 50.56 83 PRO A C 1
ATOM 660 O O . PRO A 1 83 ? -10.152 11.836 -4.141 1.00 50.56 83 PRO A O 1
ATOM 663 N N . TYR A 1 84 ? -8.663 10.165 -3.949 1.00 54.91 84 TYR A N 1
ATOM 664 C CA . TYR A 1 84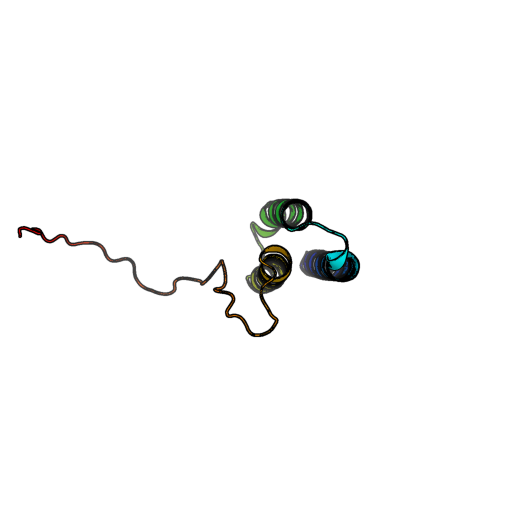 ? -9.491 9.121 -4.584 1.00 54.91 84 TYR A CA 1
ATOM 665 C C . TYR A 1 84 ? -10.842 8.866 -3.881 1.00 54.91 84 TYR A C 1
ATOM 667 O O . TYR A 1 84 ? -11.670 8.121 -4.387 1.00 54.91 84 TYR A O 1
ATOM 675 N N . PHE A 1 85 ? -11.058 9.493 -2.722 1.00 48.16 85 PHE A N 1
ATOM 676 C CA . PHE A 1 85 ? -12.311 9.531 -1.971 1.00 48.16 85 PHE A CA 1
ATOM 677 C C . PHE A 1 85 ? -12.577 10.970 -1.497 1.00 48.16 85 PHE A C 1
ATOM 679 O O . PHE A 1 85 ? -12.475 11.286 -0.311 1.00 48.16 85 PHE A O 1
ATOM 686 N N . ALA A 1 86 ? -12.869 11.881 -2.424 1.00 42.12 86 ALA A N 1
ATOM 687 C CA . ALA A 1 86 ? -13.572 13.103 -2.051 1.00 42.12 86 ALA A CA 1
ATOM 688 C C . ALA A 1 86 ? -15.002 12.711 -1.623 1.00 42.12 86 ALA A C 1
ATOM 690 O O . ALA A 1 86 ? -15.705 12.091 -2.423 1.00 42.12 86 ALA A O 1
ATOM 691 N N . PRO A 1 87 ? -15.454 13.008 -0.391 1.00 40.31 87 PRO A N 1
ATOM 692 C CA . PRO A 1 87 ? -16.854 12.821 -0.041 1.00 40.31 87 PRO A CA 1
ATOM 693 C C . PRO A 1 87 ? -17.676 13.896 -0.760 1.00 40.31 87 PRO A C 1
ATOM 695 O O . PRO A 1 87 ? -17.576 15.076 -0.430 1.00 40.31 87 PRO A O 1
ATOM 698 N N . CYS A 1 88 ? -18.477 13.499 -1.749 1.00 37.22 88 CYS A N 1
ATOM 699 C CA . CYS A 1 88 ? -19.364 14.410 -2.473 1.00 37.22 88 CYS A CA 1
ATOM 700 C C . CYS A 1 88 ? -20.540 14.853 -1.589 1.00 37.22 88 CYS A C 1
ATOM 702 O O . CYS A 1 88 ? -21.651 14.339 -1.695 1.00 37.22 88 CYS A O 1
ATOM 704 N N . THR A 1 89 ? -20.309 15.832 -0.715 1.00 50.72 89 THR A N 1
ATOM 705 C CA . THR A 1 89 ? -21.370 16.569 -0.018 1.00 50.72 89 THR A CA 1
ATOM 706 C C . THR A 1 89 ? -21.983 17.594 -0.976 1.00 50.72 89 THR A C 1
ATOM 708 O O . THR A 1 89 ? -21.668 18.781 -0.908 1.00 50.72 89 THR A O 1
ATOM 711 N N . GLY A 1 90 ? -22.812 17.121 -1.909 1.00 45.91 90 GLY A N 1
ATOM 712 C CA . GLY A 1 90 ? -23.419 17.948 -2.954 1.00 45.91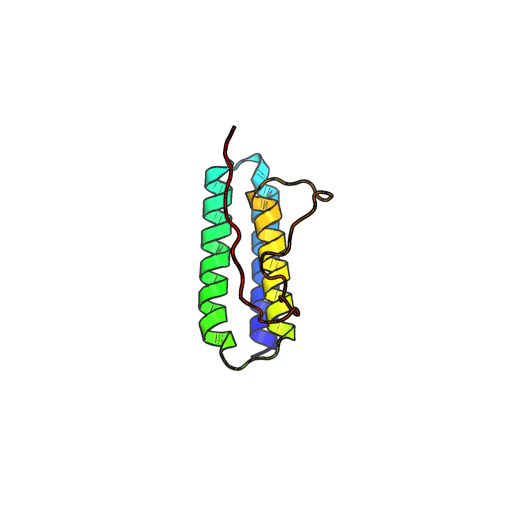 90 GLY A CA 1
ATOM 713 C C . GLY A 1 90 ? -24.521 17.216 -3.718 1.00 45.91 90 GLY A C 1
ATOM 714 O O . GLY A 1 90 ? -24.230 16.542 -4.696 1.00 45.91 90 GLY A O 1
ATOM 715 N N . SER A 1 91 ? -25.757 17.358 -3.224 1.00 38.78 91 SER A N 1
ATOM 716 C CA . SER A 1 91 ? -27.051 17.210 -3.925 1.00 38.78 91 SER A CA 1
ATOM 717 C C . SER A 1 91 ? -27.215 16.138 -5.019 1.00 38.78 91 SER A C 1
ATOM 719 O O . SER A 1 91 ? -26.713 16.259 -6.134 1.00 38.78 91 SER A O 1
ATOM 721 N N . LEU A 1 92 ? -28.119 15.191 -4.753 1.00 46.81 92 LEU A N 1
ATOM 722 C CA . LEU A 1 92 ? -28.881 14.491 -5.789 1.00 46.81 92 LEU A CA 1
ATOM 723 C C . LEU A 1 92 ? -29.704 15.505 -6.609 1.00 46.81 92 LEU A C 1
ATOM 725 O O . LEU A 1 92 ? -30.622 16.112 -6.060 1.00 46.81 92 LEU A O 1
ATOM 729 N N . SER A 1 93 ? -29.428 15.632 -7.909 1.00 34.28 93 SER A N 1
ATOM 730 C CA . SER A 1 93 ? -30.339 16.266 -8.876 1.00 34.28 93 SER A CA 1
ATOM 731 C C . SER A 1 93 ? -30.015 15.866 -10.323 1.00 34.28 93 SER A C 1
ATOM 733 O O . SER A 1 93 ? -29.133 16.440 -10.958 1.00 34.28 93 SER A O 1
ATOM 735 N N . THR A 1 94 ? -30.758 14.891 -10.842 1.00 43.41 94 THR A N 1
ATOM 736 C CA . THR A 1 94 ? -31.254 14.886 -12.236 1.00 43.41 94 THR A CA 1
ATOM 737 C C . THR A 1 94 ? -32.486 15.807 -12.328 1.00 43.41 94 THR A C 1
ATOM 739 O O . THR A 1 94 ? -33.072 16.063 -11.271 1.00 43.41 94 THR A O 1
ATOM 742 N N . PRO A 1 95 ? -32.969 16.243 -13.512 1.00 49.28 95 PRO A N 1
ATOM 743 C CA . PRO A 1 95 ? -32.549 15.927 -14.889 1.00 49.28 95 PRO A CA 1
ATOM 744 C C . PRO A 1 95 ? -31.551 17.014 -15.396 1.00 49.28 95 PRO A C 1
ATOM 746 O O . PRO A 1 95 ? -30.722 17.403 -14.581 1.00 49.28 95 PRO A O 1
ATOM 749 N N . GLU A 1 96 ? -31.396 17.493 -16.641 1.00 33.25 96 GLU A N 1
ATOM 750 C CA . GLU A 1 96 ? -32.132 17.434 -17.923 1.00 33.25 96 GLU A CA 1
ATOM 751 C C . GLU A 1 96 ? -31.178 17.372 -19.135 1.00 33.25 96 GLU A C 1
ATOM 753 O O . GLU A 1 96 ? -29.972 17.579 -19.016 1.00 33.25 96 GLU A O 1
ATOM 758 N N . SER A 1 97 ? -31.736 17.087 -20.317 1.00 41.12 97 SER A N 1
ATOM 759 C CA . SER A 1 97 ? -31.049 17.080 -21.617 1.00 41.12 97 SER A CA 1
ATOM 760 C C . SER A 1 97 ? -31.417 18.294 -22.479 1.00 41.12 97 SER A C 1
ATOM 762 O O . SER A 1 97 ? -32.605 18.544 -22.687 1.00 41.12 97 SER A O 1
ATOM 764 N N . PRO A 1 98 ? -30.426 18.944 -23.108 1.00 45.03 98 PRO A N 1
ATOM 765 C CA . PRO A 1 98 ? -30.532 19.332 -24.523 1.00 45.03 98 PRO A CA 1
ATOM 766 C C . PRO A 1 98 ? -29.426 18.629 -25.344 1.00 45.03 98 PRO A C 1
ATOM 768 O O . PRO A 1 98 ? -28.312 18.471 -24.860 1.00 45.03 98 PRO A O 1
ATOM 771 N N . THR A 1 99 ? -29.664 18.037 -26.518 1.00 44.78 99 THR A N 1
ATOM 772 C CA . THR A 1 99 ? -30.254 18.564 -27.771 1.00 44.78 99 THR A CA 1
ATOM 773 C C . THR A 1 99 ? -29.245 19.344 -28.626 1.00 44.78 99 THR A C 1
ATOM 775 O O . THR A 1 99 ? -28.876 20.458 -28.285 1.00 44.78 99 THR A O 1
ATOM 778 N N . ASN A 1 100 ? -28.928 18.767 -29.796 1.00 37.38 100 ASN A N 1
ATOM 779 C CA . ASN A 1 100 ? -28.267 19.355 -30.975 1.00 37.38 100 ASN A CA 1
ATOM 780 C C . ASN A 1 100 ? -26.814 19.871 -30.871 1.00 37.38 100 ASN A C 1
ATOM 782 O O . ASN A 1 100 ? -26.555 20.957 -30.365 1.00 37.38 100 ASN A O 1
ATOM 786 N N . CYS A 1 101 ? -25.919 19.175 -31.585 1.00 38.91 101 CYS A N 1
ATOM 787 C CA . CYS A 1 101 ? -24.764 19.775 -32.262 1.00 38.91 101 CYS A CA 1
ATOM 788 C C . CYS A 1 101 ? -24.869 19.510 -33.779 1.00 38.91 101 CYS A C 1
ATOM 790 O O . CYS A 1 101 ?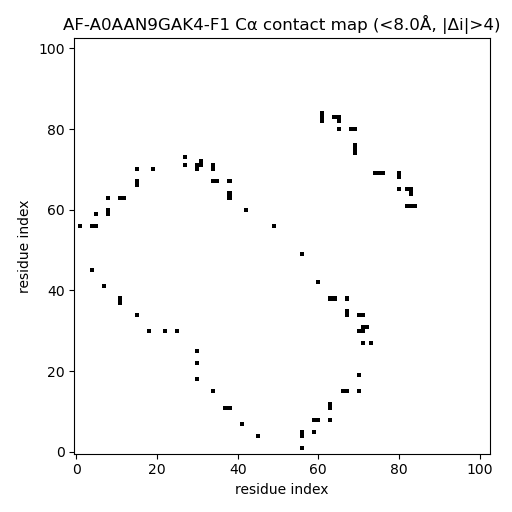 -24.598 18.385 -34.205 1.00 38.91 101 CYS A O 1
ATOM 792 N N . PRO A 1 102 ? -25.263 20.504 -34.591 1.00 46.19 102 PRO A N 1
ATOM 793 C CA . PRO A 1 102 ? -25.011 20.512 -36.028 1.00 46.19 102 PRO A CA 1
ATOM 794 C C . PRO A 1 102 ? -24.067 21.658 -36.443 1.00 46.19 102 PRO A C 1
ATOM 796 O O . PRO A 1 102 ? -24.183 22.764 -35.913 1.00 46.19 102 PRO A O 1
ATOM 799 N N . LEU A 1 103 ? -23.250 21.378 -37.472 1.00 43.25 103 LEU A N 1
ATOM 800 C CA . LEU A 1 103 ? -22.186 22.201 -38.090 1.00 43.25 103 LEU A CA 1
ATOM 801 C C . LEU A 1 103 ? -20.821 22.141 -37.376 1.00 43.25 103 LEU A C 1
ATOM 803 O O . LEU A 1 103 ? -20.569 22.951 -36.460 1.00 43.25 103 LEU A O 1
#

Secondary structure (DSSP, 8-state):
-HHHHHHHHHHHHHHHHHHHHHTTTS-HHHHHHHHHHHHHHHHHHHHHHHTT--HHHHHHHHHHHHHHHHHHHT--TTS----TT----S-------------

Sequence (103 aa):
MQTHISFIIKTCFFHLRRIASIRRYLTHDACVKVVVSLIFSRLDYCNSLLAGLPASSILGLQRVQNAAARLALRKTKRDHITPYFAPCTGSLSTPESPTNCPL